Protein AF-A0A519HZ08-F1 (afdb_monomer)

Nearest PDB structures (foldseek):
  6r3u-assembly1_A  TM=4.672E-01  e=2.118E+00  Bacteroides thetaiotaomicron
  3fkh-assembly1_A  TM=4.137E-01  e=1.711E+00  Corynebacterium glutamicum ATCC 13032
  5n61-assembly1_P  TM=4.634E-01  e=2.765E+00  Saccharomyces cerevisiae S288C
  5oht-assembly2_B  TM=4.458E-01  e=2.917E+00  Escherichia coli K-12
  6obt-assembly1_A-2  TM=4.722E-01  e=4.469E+00  Streptomyces parvulus

Sequence (97 aa):
MAIVSWDARAGKYGFRSYAQGYSGDYAFEVTEDGFRWETPAGPGAKIQYVAVVRDGSWHEVGTYLAEGQPPREMIDMRLTRIGASGWPAVGPVDPTP

pLDDT: mean 92.17, std 6.57, range [62.44, 98.44]

Mean predicted aligned error: 4.76 Å

Secondary structure (DSSP, 8-state):
-EEEEEETTTTEEEEEEEETTEEEEE-EEE-SSEEEEEEEEETTEEEEEEEEEETTEEEEEEEEEETTS--EEEEEEEEE------TTTSPPPPPP-

Foldseek 3Di:
DKDWDDDPVVRDIWIWDDDPNDIDIWDWAADPFGIKIKDADDVQKIWIKDWGCPPQKIWIWTWIDGPPDDIDTDDTDIDGHPDDAPPPVGDDDDDDD

Radius of gyration: 15.75 Å; Cα contacts (8 Å, |Δi|>4): 177; chains: 1; bounding box: 43×30×40 Å

Structure (mmCIF, N/CA/C/O backbone):
data_AF-A0A519HZ08-F1
#
_entry.id   AF-A0A519HZ08-F1
#
loop_
_atom_site.group_PDB
_atom_site.id
_atom_site.type_symbol
_atom_site.label_atom_id
_atom_site.label_alt_id
_atom_site.label_comp_id
_atom_site.label_asym_id
_atom_site.label_entity_id
_atom_site.label_seq_id
_atom_site.pdbx_PDB_ins_code
_atom_site.Cartn_x
_atom_site.Cartn_y
_atom_site.Cartn_z
_atom_site.occupancy
_atom_site.B_iso_or_equiv
_atom_site.auth_seq_id
_atom_site.auth_comp_id
_atom_site.auth_asym_id
_atom_site.auth_atom_id
_atom_site.pdbx_PDB_model_num
ATOM 1 N N . MET A 1 1 ? 6.711 8.599 1.879 1.00 81.38 1 MET A N 1
ATOM 2 C CA . MET A 1 1 ? 7.705 7.548 1.550 1.00 81.38 1 MET A CA 1
ATOM 3 C C . MET A 1 1 ? 7.365 6.312 2.358 1.00 81.38 1 MET A C 1
ATOM 5 O O . MET A 1 1 ? 6.991 6.477 3.510 1.00 81.38 1 MET A O 1
ATOM 9 N N . ALA A 1 2 ? 7.493 5.112 1.798 1.00 91.44 2 ALA A N 1
ATOM 10 C CA . ALA A 1 2 ? 7.237 3.870 2.524 1.00 91.44 2 ALA A CA 1
ATOM 11 C C . ALA A 1 2 ? 8.283 2.798 2.198 1.00 91.44 2 ALA A C 1
ATOM 13 O O . ALA A 1 2 ? 8.975 2.894 1.186 1.00 91.44 2 ALA A O 1
ATOM 14 N N . ILE A 1 3 ? 8.395 1.805 3.077 1.00 94.31 3 ILE A N 1
ATOM 15 C CA . ILE A 1 3 ? 9.323 0.680 2.985 1.00 94.31 3 ILE A CA 1
ATOM 16 C C . ILE A 1 3 ? 8.522 -0.599 3.246 1.00 94.31 3 ILE A C 1
ATOM 18 O O . ILE A 1 3 ? 7.993 -0.775 4.344 1.00 94.31 3 ILE A O 1
ATOM 22 N N . VAL A 1 4 ? 8.459 -1.485 2.248 1.00 93.50 4 VAL A N 1
ATOM 23 C CA . VAL A 1 4 ? 8.060 -2.893 2.414 1.00 93.50 4 VAL A CA 1
ATOM 24 C C . VAL A 1 4 ? 9.332 -3.698 2.686 1.00 93.50 4 VAL A C 1
ATOM 26 O O . VAL A 1 4 ? 10.307 -3.568 1.944 1.00 93.50 4 VAL A O 1
ATOM 29 N N . SER A 1 5 ? 9.343 -4.542 3.715 1.00 93.12 5 SER A N 1
ATOM 30 C CA . SER A 1 5 ? 10.456 -5.462 3.987 1.00 93.12 5 SER A CA 1
ATOM 31 C C . SER A 1 5 ? 9.959 -6.821 4.475 1.00 93.12 5 SER A C 1
ATOM 33 O O . SER A 1 5 ? 8.913 -6.920 5.110 1.00 93.12 5 SER A O 1
ATOM 35 N N . TRP A 1 6 ? 10.688 -7.890 4.152 1.00 92.75 6 TRP A N 1
ATOM 36 C CA . TRP A 1 6 ? 10.366 -9.245 4.606 1.00 92.75 6 TRP A CA 1
ATOM 37 C C . TRP A 1 6 ? 10.991 -9.519 5.978 1.00 92.75 6 TRP A C 1
ATOM 39 O O . TRP A 1 6 ? 12.215 -9.494 6.117 1.00 92.75 6 TRP A O 1
ATOM 49 N N . ASP A 1 7 ? 10.165 -9.820 6.980 1.00 91.44 7 ASP A N 1
ATOM 50 C CA . ASP A 1 7 ? 10.616 -10.342 8.268 1.00 91.44 7 ASP A CA 1
ATOM 51 C C . ASP A 1 7 ? 10.608 -11.877 8.222 1.00 91.44 7 ASP A C 1
ATOM 53 O O . ASP A 1 7 ? 9.583 -12.534 8.421 1.00 91.44 7 ASP A O 1
ATOM 57 N N . ALA A 1 8 ? 11.787 -12.455 7.989 1.00 94.75 8 ALA A N 1
ATOM 58 C CA . ALA A 1 8 ? 11.987 -13.901 7.945 1.00 94.75 8 ALA A CA 1
ATOM 59 C C . ALA A 1 8 ? 11.788 -14.610 9.301 1.00 94.75 8 ALA A C 1
ATOM 61 O O . ALA A 1 8 ? 11.651 -15.832 9.322 1.00 94.75 8 ALA A O 1
ATOM 62 N N . ARG A 1 9 ? 11.760 -13.881 10.427 1.00 95.06 9 ARG A N 1
ATOM 63 C CA . ARG A 1 9 ? 11.462 -14.434 11.759 1.00 95.06 9 ARG A CA 1
ATOM 64 C C . ARG A 1 9 ? 9.960 -14.426 12.045 1.00 95.06 9 ARG A C 1
ATOM 66 O O . ARG A 1 9 ? 9.471 -15.351 12.686 1.00 95.06 9 ARG A O 1
ATOM 73 N N . ALA A 1 10 ? 9.243 -13.399 11.593 1.00 91.38 10 ALA A N 1
ATOM 74 C CA . ALA A 1 10 ? 7.787 -13.311 11.718 1.00 91.38 10 ALA A CA 1
ATOM 75 C C . ALA A 1 10 ? 7.022 -13.988 10.563 1.00 91.38 10 ALA A C 1
ATOM 77 O O . ALA A 1 10 ? 5.806 -14.137 10.659 1.00 91.38 10 ALA A O 1
ATOM 78 N N . GLY A 1 11 ? 7.711 -14.384 9.485 1.00 92.06 11 GLY A N 1
ATOM 79 C CA . GLY A 1 11 ? 7.126 -15.069 8.329 1.00 92.06 11 GLY A CA 1
ATOM 80 C C . GLY A 1 11 ? 6.186 -14.192 7.498 1.00 92.06 11 GLY A C 1
ATOM 81 O O . GLY A 1 11 ? 5.233 -14.707 6.917 1.00 92.06 11 GLY A O 1
ATOM 82 N N . LYS A 1 12 ? 6.404 -12.871 7.485 1.00 91.06 12 LYS A N 1
ATOM 83 C CA . LYS A 1 12 ? 5.508 -11.895 6.847 1.00 91.06 12 LYS A CA 1
ATOM 84 C C . LYS A 1 12 ? 6.243 -10.641 6.383 1.00 91.06 12 LYS A C 1
ATOM 86 O O . LYS A 1 12 ? 7.355 -10.356 6.826 1.00 91.06 12 LYS A O 1
ATOM 91 N N . TYR A 1 13 ? 5.578 -9.842 5.555 1.00 91.94 13 TYR A N 1
ATOM 92 C CA . TYR A 1 13 ? 6.022 -8.484 5.261 1.00 91.94 13 TYR A CA 1
ATOM 93 C C . TYR A 1 13 ? 5.678 -7.518 6.406 1.00 91.94 13 TYR A C 1
ATOM 95 O O . TYR A 1 13 ? 4.623 -7.616 7.035 1.00 91.94 13 TYR A O 1
ATOM 103 N N . GLY A 1 14 ? 6.580 -6.575 6.665 1.00 91.44 14 GLY A N 1
ATOM 104 C CA . GLY A 1 14 ? 6.316 -5.348 7.409 1.00 91.44 14 GLY A CA 1
ATOM 105 C C . GLY A 1 14 ? 6.238 -4.161 6.451 1.00 91.44 14 GLY A C 1
ATOM 106 O O . GLY A 1 14 ? 6.953 -4.123 5.447 1.00 91.44 14 GLY A O 1
ATOM 107 N N . PHE A 1 15 ? 5.383 -3.188 6.765 1.00 95.31 15 PHE A N 1
ATOM 108 C CA . PHE A 1 15 ? 5.243 -1.954 5.997 1.00 95.31 15 PHE A CA 1
ATOM 109 C C . PHE A 1 15 ? 5.335 -0.745 6.922 1.00 95.31 15 PHE A C 1
ATOM 111 O O . PHE A 1 15 ? 4.438 -0.506 7.733 1.00 95.31 15 PHE A O 1
ATOM 118 N N . ARG A 1 16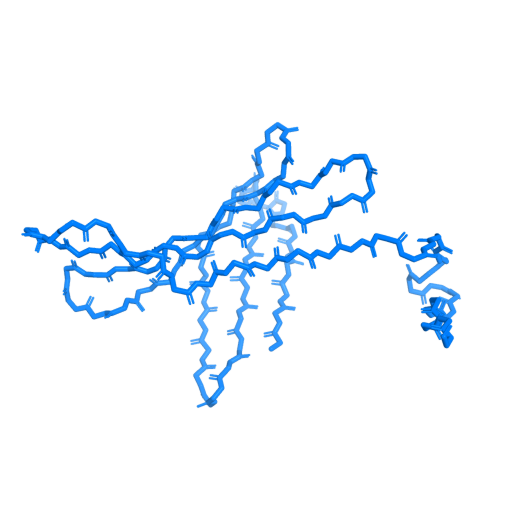 ? 6.419 0.027 6.795 1.00 95.88 16 ARG A N 1
ATOM 119 C CA . ARG A 1 16 ? 6.597 1.289 7.523 1.00 95.88 16 ARG A CA 1
ATOM 120 C C . ARG A 1 16 ? 6.479 2.461 6.559 1.00 95.88 16 ARG A C 1
ATOM 122 O O . ARG A 1 16 ? 7.195 2.516 5.560 1.00 95.88 16 ARG A O 1
ATOM 129 N N . SER A 1 17 ? 5.595 3.406 6.868 1.00 93.81 17 SER A N 1
ATOM 130 C CA . SER A 1 17 ? 5.323 4.578 6.027 1.00 93.81 17 SER A CA 1
ATOM 131 C C . SER A 1 17 ? 5.523 5.891 6.784 1.00 93.81 17 SER A C 1
ATOM 133 O O . SER A 1 17 ? 5.422 5.940 8.009 1.00 93.81 17 SER A O 1
ATOM 135 N N . TYR A 1 18 ? 5.835 6.946 6.029 1.00 93.19 18 TYR A N 1
ATOM 136 C CA . TYR A 1 18 ? 6.178 8.292 6.483 1.00 93.19 18 TYR A CA 1
ATOM 137 C C . TYR A 1 18 ? 5.471 9.335 5.603 1.00 93.19 18 TYR A C 1
ATOM 139 O O . TYR A 1 18 ? 5.692 9.366 4.382 1.00 93.19 18 TYR A O 1
ATOM 147 N N . ALA A 1 19 ? 4.661 10.211 6.204 1.00 89.12 19 ALA A N 1
ATOM 148 C CA . ALA A 1 19 ? 3.920 11.270 5.511 1.00 89.12 19 ALA A CA 1
ATOM 149 C C . ALA A 1 19 ? 3.603 12.445 6.454 1.00 89.12 19 ALA A C 1
ATOM 151 O O . ALA A 1 19 ? 3.231 12.227 7.601 1.00 89.12 19 ALA A O 1
ATOM 152 N N . GLN A 1 20 ? 3.726 13.691 5.977 1.00 88.12 20 GLN A N 1
ATOM 153 C CA . GLN A 1 20 ? 3.364 14.919 6.715 1.00 88.12 20 GLN A CA 1
ATOM 154 C C . GLN A 1 20 ? 3.943 15.029 8.146 1.00 88.12 20 GLN A C 1
ATOM 156 O O . GLN A 1 20 ? 3.303 15.573 9.039 1.00 88.12 20 GLN A O 1
ATOM 161 N N . GLY A 1 21 ? 5.150 14.497 8.377 1.00 90.12 21 GLY A N 1
ATOM 162 C CA . GLY A 1 21 ? 5.802 14.456 9.697 1.00 90.12 21 GLY A CA 1
ATOM 163 C C . GLY A 1 21 ? 5.396 13.271 10.587 1.00 90.12 21 GLY A C 1
ATOM 164 O O . GLY A 1 21 ? 6.070 13.001 11.578 1.00 90.12 21 GLY A O 1
ATOM 165 N N . TYR A 1 22 ? 4.359 12.521 10.214 1.00 88.00 22 TYR A N 1
ATOM 166 C CA . TYR A 1 22 ? 3.954 11.281 10.872 1.00 88.00 22 TYR A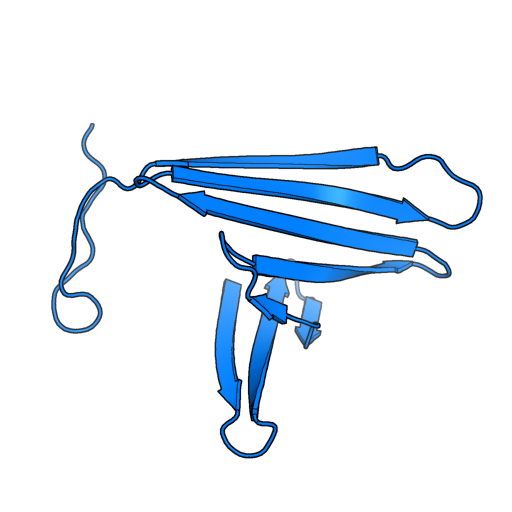 CA 1
ATOM 167 C C . TYR A 1 22 ? 4.719 10.075 10.319 1.00 88.00 22 TYR A C 1
ATOM 169 O O . TYR A 1 22 ? 5.180 10.068 9.173 1.00 88.00 22 TYR A O 1
ATOM 177 N N . SER A 1 23 ? 4.803 9.021 11.131 1.00 93.75 23 SER A N 1
ATOM 178 C CA . SER A 1 23 ? 5.273 7.703 10.706 1.00 93.75 23 SER A CA 1
ATOM 179 C C . SER A 1 23 ? 4.550 6.597 11.464 1.00 93.75 23 SER A C 1
ATOM 181 O O . SER A 1 23 ? 4.048 6.834 12.565 1.00 93.75 23 SER A O 1
ATOM 183 N N . GLY A 1 24 ? 4.518 5.397 10.894 1.00 93.12 24 GLY A N 1
ATOM 184 C CA . GLY A 1 24 ? 3.968 4.226 11.564 1.00 93.12 24 GLY A CA 1
ATOM 185 C C . GLY A 1 24 ? 4.269 2.927 10.832 1.00 93.12 24 GLY A C 1
ATOM 186 O O . GLY A 1 24 ? 4.590 2.921 9.641 1.00 93.12 24 GLY A O 1
ATOM 187 N N . ASP A 1 25 ? 4.160 1.837 11.581 1.00 94.50 25 ASP A N 1
ATOM 188 C CA . ASP A 1 25 ? 4.140 0.467 11.084 1.00 94.50 25 ASP A CA 1
ATOM 189 C C . ASP A 1 25 ? 2.690 0.025 10.928 1.00 94.50 25 ASP A C 1
ATOM 191 O O . ASP A 1 25 ? 1.877 0.211 11.836 1.00 94.50 25 ASP A O 1
ATOM 195 N N . TYR A 1 26 ? 2.376 -0.578 9.788 1.00 93.12 26 TYR A N 1
ATOM 196 C CA . TYR A 1 26 ? 1.018 -0.963 9.433 1.00 93.12 26 TYR A CA 1
ATOM 197 C C . TYR A 1 26 ? 0.958 -2.430 9.006 1.00 93.12 26 TYR A C 1
ATOM 199 O O . TYR A 1 26 ? 1.960 -3.026 8.598 1.00 93.12 26 TYR A O 1
ATOM 207 N N . ALA A 1 27 ? -0.231 -3.023 9.114 1.00 87.56 27 ALA A N 1
ATOM 208 C CA . ALA A 1 27 ? -0.478 -4.349 8.568 1.00 87.56 27 ALA A CA 1
ATOM 209 C C . ALA A 1 27 ? -0.361 -4.299 7.037 1.00 87.56 27 ALA A C 1
ATOM 211 O O . ALA A 1 27 ? -0.917 -3.400 6.409 1.00 87.56 27 ALA A O 1
ATOM 212 N N . PHE A 1 28 ? 0.354 -5.265 6.462 1.00 93.94 28 PHE A N 1
ATOM 213 C CA . PHE A 1 28 ? 0.508 -5.439 5.022 1.00 93.94 28 PHE A CA 1
ATOM 214 C C . PHE A 1 28 ? 0.365 -6.923 4.691 1.00 93.94 28 PHE A C 1
ATOM 216 O O . PHE A 1 28 ? 0.995 -7.777 5.318 1.00 93.94 28 PHE A O 1
ATOM 223 N N . GLU A 1 29 ? -0.485 -7.218 3.721 1.00 94.31 29 GLU A N 1
ATOM 224 C CA . GLU A 1 29 ? -0.943 -8.555 3.366 1.00 94.31 29 GLU A CA 1
ATOM 225 C C . GLU A 1 29 ? -0.891 -8.691 1.845 1.00 94.31 29 GLU A C 1
ATOM 227 O O . GLU A 1 29 ? -1.419 -7.842 1.133 1.00 94.31 29 GLU A O 1
ATOM 232 N N . VAL A 1 30 ? -0.241 -9.737 1.340 1.00 94.12 30 VAL A N 1
ATOM 233 C CA . VAL A 1 30 ? -0.196 -10.030 -0.100 1.00 94.12 30 VAL A CA 1
ATOM 234 C C . VAL A 1 30 ? -1.440 -10.840 -0.463 1.00 94.12 30 VAL A C 1
ATOM 236 O O . VAL A 1 30 ? -1.738 -11.827 0.210 1.00 94.12 30 VAL A O 1
ATOM 239 N N . THR A 1 31 ? -2.161 -10.425 -1.504 1.00 95.19 31 THR A N 1
ATOM 240 C CA . THR A 1 31 ? -3.308 -11.157 -2.067 1.00 95.19 31 THR A CA 1
ATOM 241 C C . THR A 1 31 ? -2.870 -11.969 -3.291 1.00 95.19 31 THR A C 1
ATOM 243 O O . THR A 1 31 ? -1.719 -11.896 -3.717 1.00 95.19 31 THR A O 1
ATOM 246 N N . GLU A 1 32 ? -3.773 -12.766 -3.869 1.00 95.88 32 GLU A N 1
ATOM 247 C CA . GLU A 1 32 ? -3.512 -13.509 -5.117 1.00 95.88 32 GLU A CA 1
ATOM 248 C C . GLU A 1 32 ? -3.144 -12.578 -6.290 1.00 95.88 32 GLU A C 1
ATOM 250 O O . GLU A 1 32 ? -2.359 -12.937 -7.165 1.00 95.88 32 GLU A O 1
ATOM 255 N N . ASP A 1 33 ? -3.700 -11.368 -6.278 1.00 96.12 33 ASP A N 1
ATOM 256 C CA . ASP A 1 33 ? -3.702 -10.392 -7.362 1.00 96.12 33 ASP A CA 1
ATOM 257 C C . ASP A 1 33 ? -3.033 -9.053 -7.001 1.00 96.12 33 ASP A C 1
ATOM 259 O O . ASP A 1 33 ? -3.083 -8.121 -7.800 1.00 96.12 33 ASP A O 1
ATOM 263 N N . GLY A 1 34 ? -2.417 -8.924 -5.821 1.00 96.62 34 GLY A N 1
ATOM 264 C CA . GLY A 1 34 ? -1.874 -7.655 -5.333 1.00 96.62 34 GLY A CA 1
ATOM 265 C C . GLY A 1 34 ? -1.616 -7.627 -3.824 1.00 96.62 34 GLY A C 1
ATOM 266 O O . GLY A 1 34 ? -0.891 -8.474 -3.297 1.00 96.62 34 GLY A O 1
ATOM 267 N N . PHE A 1 35 ? -2.133 -6.614 -3.122 1.00 96.38 35 PHE A N 1
ATOM 268 C CA . PHE A 1 35 ? -1.934 -6.457 -1.676 1.00 96.38 35 PHE A CA 1
ATOM 269 C C . PHE A 1 35 ? -2.998 -5.590 -0.982 1.00 96.38 35 PHE A C 1
ATOM 271 O O . PHE A 1 35 ? -3.681 -4.769 -1.594 1.00 96.38 35 PHE A O 1
ATOM 278 N N . ARG A 1 36 ? -3.093 -5.739 0.343 1.00 97.06 36 ARG A N 1
ATOM 279 C CA . ARG A 1 36 ? -3.940 -4.953 1.249 1.00 97.06 36 ARG A CA 1
ATOM 280 C C . ARG A 1 36 ? -3.115 -4.368 2.395 1.00 97.06 36 ARG A C 1
ATOM 282 O O . ARG A 1 36 ? -2.270 -5.054 2.970 1.00 97.06 36 ARG A O 1
ATOM 289 N N . TRP A 1 37 ? -3.393 -3.120 2.765 1.00 95.69 37 TRP A N 1
ATOM 290 C CA . TRP A 1 37 ? -2.833 -2.469 3.956 1.00 95.69 37 TRP A CA 1
ATOM 291 C C . TRP A 1 37 ? -3.830 -1.481 4.579 1.00 95.69 37 TRP A C 1
ATOM 293 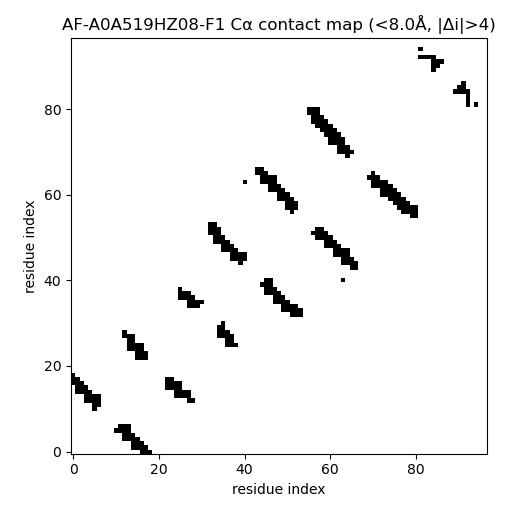O O . TRP A 1 37 ? -4.850 -1.157 3.973 1.00 95.69 37 TRP A O 1
ATOM 303 N N . GLU A 1 38 ? -3.597 -1.024 5.812 1.00 94.88 38 GLU A N 1
ATOM 304 C CA . GLU A 1 38 ? -4.521 -0.094 6.483 1.00 94.88 38 GLU A CA 1
ATOM 305 C C . GLU A 1 38 ? -3.863 0.847 7.500 1.00 94.88 38 GLU A C 1
ATOM 307 O O . GLU A 1 38 ? -2.896 0.488 8.170 1.00 94.88 38 GLU A O 1
ATOM 312 N N . THR A 1 39 ? -4.419 2.055 7.638 1.00 93.38 39 THR A N 1
ATOM 313 C CA . THR A 1 39 ? -3.964 3.092 8.580 1.00 93.38 39 THR A CA 1
ATOM 314 C C . THR A 1 39 ? -5.072 3.496 9.559 1.00 93.38 39 THR A C 1
ATOM 316 O O . THR A 1 39 ? -6.240 3.561 9.172 1.00 93.38 39 THR A O 1
ATOM 319 N N . PRO A 1 40 ? -4.750 3.807 10.829 1.00 93.31 40 PRO A N 1
ATOM 320 C CA . PRO A 1 40 ? -5.719 4.359 11.769 1.00 93.31 40 PRO A CA 1
ATOM 321 C C . PRO A 1 40 ? -6.099 5.788 11.357 1.00 93.31 40 PRO A C 1
ATOM 323 O O . PRO A 1 40 ? -5.234 6.594 11.017 1.00 93.31 40 PRO A O 1
ATOM 326 N N . ALA A 1 41 ? -7.391 6.112 11.424 1.00 91.44 41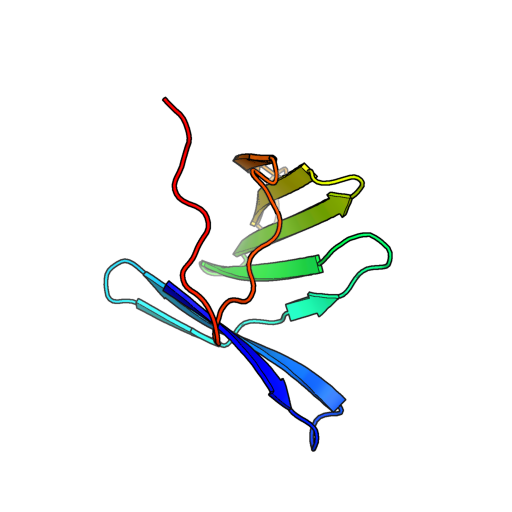 ALA A N 1
ATOM 327 C CA . ALA A 1 41 ? -7.952 7.390 10.971 1.00 91.44 41 ALA A CA 1
ATOM 328 C C . ALA A 1 41 ? -8.768 8.114 12.063 1.00 91.44 41 ALA A C 1
ATOM 330 O O . ALA A 1 41 ? -9.601 8.971 11.767 1.00 91.44 41 ALA A O 1
ATOM 331 N N . GLY A 1 42 ? -8.533 7.747 13.326 1.00 89.81 42 GLY A N 1
ATOM 332 C CA . GLY A 1 42 ? -9.239 8.230 14.515 1.00 89.81 42 GLY A CA 1
ATOM 333 C C . GLY A 1 42 ? -9.791 7.076 15.366 1.00 89.81 42 GLY A C 1
ATOM 334 O O . GLY A 1 42 ? -9.659 5.911 14.985 1.00 89.81 42 GLY A O 1
ATOM 335 N N . PRO A 1 43 ? -10.406 7.364 16.527 1.00 92.75 43 PRO A N 1
ATOM 336 C CA . PRO A 1 43 ? -11.141 6.362 17.298 1.00 92.75 43 PRO A CA 1
ATOM 337 C C . PRO A 1 43 ? -12.265 5.746 16.452 1.00 92.75 43 PRO A C 1
ATOM 339 O O . PRO A 1 43 ? -13.006 6.479 15.801 1.00 92.75 43 PRO A O 1
ATOM 342 N N . GLY A 1 44 ? -12.374 4.414 16.439 1.00 94.81 44 GLY A N 1
ATOM 343 C CA . GLY A 1 44 ? -13.388 3.693 15.655 1.00 94.81 44 GLY A CA 1
ATOM 344 C C . GLY A 1 44 ? -13.282 3.870 14.132 1.00 94.81 44 GLY A C 1
ATOM 345 O O . GLY A 1 44 ? -14.262 3.623 13.430 1.00 94.81 44 GLY A O 1
ATOM 346 N N . ALA A 1 45 ? -12.134 4.329 13.608 1.00 96.25 45 ALA A N 1
ATOM 347 C CA . ALA A 1 45 ? -11.962 4.652 12.191 1.00 96.25 45 ALA A CA 1
ATOM 348 C C . ALA A 1 45 ? -10.594 4.240 11.617 1.00 96.25 45 ALA A C 1
ATOM 350 O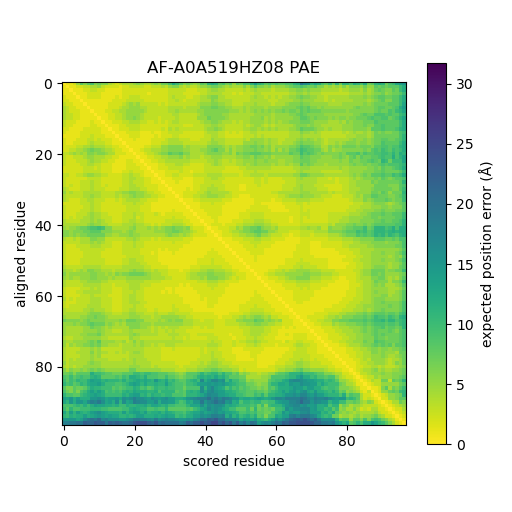 O . ALA A 1 45 ? -9.550 4.391 12.257 1.00 96.25 45 ALA A O 1
ATOM 351 N N . LYS A 1 46 ? -10.588 3.785 10.360 1.00 96.06 46 LYS A N 1
ATOM 352 C CA . LYS A 1 46 ? -9.381 3.460 9.583 1.00 96.06 46 LYS A CA 1
ATOM 353 C C . LYS A 1 46 ? -9.553 3.770 8.098 1.00 96.06 46 LYS A C 1
ATOM 355 O O . LYS A 1 46 ? -10.677 3.839 7.609 1.00 96.06 46 LYS A O 1
ATOM 360 N N . ILE A 1 47 ? -8.450 3.918 7.368 1.00 95.62 47 ILE A N 1
ATOM 361 C CA . ILE A 1 47 ? -8.454 3.833 5.902 1.00 95.62 47 ILE A CA 1
ATOM 362 C C . ILE A 1 47 ? -7.887 2.466 5.531 1.00 95.62 47 ILE A C 1
ATOM 364 O O . ILE A 1 47 ? -6.776 2.128 5.935 1.00 95.62 47 ILE A O 1
ATOM 368 N N . GLN A 1 48 ? -8.660 1.679 4.788 1.00 96.88 48 GLN A N 1
ATOM 369 C CA . GLN A 1 48 ? -8.214 0.425 4.196 1.00 96.88 48 GLN A CA 1
ATOM 370 C C . GLN A 1 48 ? -7.868 0.656 2.728 1.00 96.88 48 GLN A C 1
ATOM 372 O O . GLN A 1 48 ? -8.660 1.230 1.984 1.00 96.88 48 GLN A O 1
ATOM 377 N N . TYR A 1 49 ? -6.701 0.178 2.325 1.00 97.25 49 TYR A N 1
ATOM 378 C CA . TYR A 1 49 ? -6.182 0.251 0.970 1.00 97.25 49 TYR A CA 1
ATOM 379 C C . TYR A 1 49 ? -6.153 -1.152 0.375 1.00 97.25 49 TYR A C 1
ATOM 381 O O . TYR A 1 49 ? -5.619 -2.078 0.992 1.00 97.25 49 TYR A O 1
ATOM 389 N N . VAL A 1 50 ? -6.725 -1.309 -0.816 1.00 98.06 50 VAL A N 1
ATOM 390 C CA . VAL A 1 50 ? -6.687 -2.557 -1.587 1.00 98.06 50 VAL A CA 1
ATOM 391 C C . VAL A 1 50 ? -6.110 -2.241 -2.957 1.00 98.06 50 VAL A C 1
ATOM 393 O O . VAL A 1 50 ? -6.666 -1.413 -3.678 1.00 98.06 50 VAL A O 1
ATOM 396 N N . ALA A 1 51 ? -4.997 -2.887 -3.292 1.00 98.00 51 ALA A N 1
ATOM 397 C CA . ALA A 1 51 ? -4.289 -2.742 -4.552 1.00 98.00 51 ALA A CA 1
ATOM 398 C C . ALA A 1 51 ? -4.358 -4.042 -5.357 1.00 98.00 51 ALA A C 1
ATOM 400 O O . ALA A 1 51 ? -3.953 -5.093 -4.867 1.00 98.00 51 ALA A O 1
ATOM 401 N N . VAL A 1 52 ? -4.809 -3.945 -6.605 1.00 98.38 52 VAL A N 1
ATOM 402 C CA . VAL A 1 52 ? -4.759 -5.009 -7.614 1.00 98.38 52 VAL A CA 1
ATOM 403 C C . VAL A 1 52 ? -3.642 -4.671 -8.598 1.00 98.38 52 VAL A C 1
ATOM 405 O O . VAL A 1 52 ? -3.651 -3.605 -9.218 1.00 98.38 52 VAL A O 1
ATOM 408 N N . VAL A 1 53 ? -2.670 -5.569 -8.742 1.00 96.94 53 VAL A N 1
ATOM 409 C CA . VAL A 1 53 ? -1.467 -5.414 -9.569 1.00 96.94 53 VAL A CA 1
ATOM 410 C C . VAL A 1 53 ? -1.416 -6.538 -10.603 1.00 96.94 53 VAL A C 1
ATOM 412 O O . VAL A 1 53 ? -0.912 -7.631 -10.350 1.00 96.94 53 VAL A O 1
ATOM 415 N N . ARG A 1 54 ? -1.946 -6.268 -11.797 1.00 95.75 54 ARG A N 1
ATOM 416 C CA . ARG A 1 54 ? -2.183 -7.271 -12.842 1.00 95.75 54 ARG A CA 1
ATOM 417 C C . ARG A 1 54 ? -1.913 -6.709 -14.238 1.00 95.75 54 ARG A C 1
ATOM 419 O O . ARG A 1 54 ? -2.222 -5.557 -14.518 1.00 95.75 54 ARG A O 1
ATOM 426 N N . ASP A 1 55 ? -1.357 -7.539 -15.125 1.00 93.62 55 ASP A N 1
ATOM 427 C CA . ASP A 1 55 ? -1.153 -7.256 -16.560 1.00 93.62 55 ASP A CA 1
ATOM 428 C C . ASP A 1 55 ? -0.420 -5.922 -16.852 1.00 93.62 55 ASP A C 1
ATOM 430 O O . ASP A 1 55 ? -0.608 -5.290 -17.887 1.00 93.62 55 ASP A O 1
ATOM 434 N N . GLY A 1 56 ? 0.448 -5.488 -15.927 1.00 93.31 56 GLY A N 1
ATOM 435 C CA . GLY A 1 56 ? 1.191 -4.222 -16.010 1.00 93.31 56 GLY A CA 1
ATOM 436 C C . GLY A 1 56 ? 0.453 -2.994 -15.459 1.00 93.31 56 GLY A C 1
ATOM 437 O O . GLY A 1 56 ? 1.030 -1.910 -15.456 1.00 93.31 56 GLY A O 1
ATOM 438 N N . SER A 1 57 ? -0.772 -3.153 -14.962 1.00 96.31 57 SER A N 1
ATOM 439 C CA . SER A 1 57 ? -1.530 -2.138 -14.224 1.00 96.31 57 SER A CA 1
ATOM 440 C C . SER A 1 57 ? -1.386 -2.327 -12.709 1.00 96.31 57 SER A C 1
ATOM 442 O O . SER A 1 57 ? -1.260 -3.454 -12.231 1.00 96.31 57 SER A O 1
ATOM 444 N N . TRP A 1 58 ? -1.445 -1.231 -11.956 1.00 97.31 58 TRP A N 1
ATOM 445 C CA . TRP A 1 58 ? -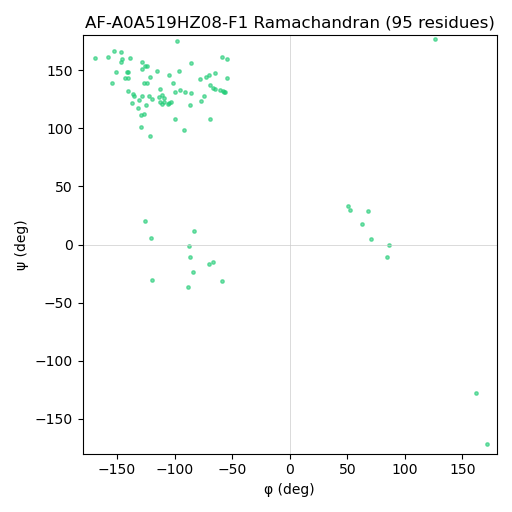1.675 -1.192 -10.508 1.00 97.31 58 TRP A CA 1
ATOM 446 C C . TRP A 1 58 ? -2.856 -0.247 -10.274 1.00 97.31 58 TRP A C 1
ATOM 448 O O . TRP A 1 58 ? -2.759 0.954 -10.529 1.00 97.31 58 TRP A O 1
ATOM 458 N N . HIS A 1 59 ? -3.983 -0.794 -9.817 1.00 98.38 59 HIS A N 1
ATOM 459 C CA . HIS A 1 59 ? -5.156 -0.035 -9.379 1.00 98.38 59 HIS A CA 1
ATOM 460 C C . HIS A 1 59 ? -5.303 -0.186 -7.865 1.00 98.38 59 HIS A C 1
ATOM 462 O O . HIS A 1 59 ? -5.406 -1.305 -7.376 1.00 98.38 59 HIS A O 1
ATOM 468 N N . GLU A 1 60 ? -5.283 0.918 -7.122 1.00 98.06 60 GLU A N 1
ATOM 469 C CA . GLU A 1 60 ? -5.406 0.928 -5.664 1.00 98.06 60 GLU A CA 1
ATOM 470 C C . GLU A 1 60 ? -6.494 1.889 -5.195 1.00 98.06 60 GLU A C 1
ATOM 472 O O . GLU A 1 60 ? -6.496 3.070 -5.547 1.00 98.06 60 GLU A O 1
ATOM 477 N N . VAL A 1 61 ? -7.401 1.365 -4.371 1.00 98.44 61 VAL A N 1
ATOM 478 C CA . VAL A 1 61 ? -8.526 2.107 -3.799 1.00 98.44 61 VAL A CA 1
ATOM 479 C C . VAL A 1 61 ? -8.334 2.234 -2.292 1.00 98.44 61 VAL A C 1
ATOM 481 O O . VAL A 1 61 ? -8.213 1.234 -1.581 1.00 98.44 61 VAL A O 1
ATOM 484 N N . GLY A 1 62 ? -8.320 3.473 -1.800 1.00 97.81 62 GLY A N 1
ATOM 485 C CA . GLY A 1 62 ? -8.272 3.808 -0.379 1.00 97.81 62 GLY A CA 1
ATOM 486 C C . GLY A 1 62 ? -9.663 4.158 0.142 1.00 97.81 62 GLY A C 1
ATOM 487 O O . GLY A 1 62 ? -10.185 5.232 -0.158 1.00 97.81 62 GLY A O 1
ATOM 488 N N . THR A 1 63 ? -10.251 3.275 0.947 1.00 98.44 63 THR A N 1
ATOM 489 C CA . THR A 1 63 ? -11.597 3.416 1.521 1.00 98.44 63 THR A CA 1
ATOM 490 C C . THR A 1 63 ? -11.528 3.770 3.004 1.00 98.44 63 THR A C 1
ATOM 492 O O . THR A 1 63 ? -11.003 3.007 3.814 1.00 98.44 63 THR A O 1
ATOM 495 N N . TYR A 1 64 ? -12.105 4.907 3.389 1.00 97.81 64 TYR A N 1
ATOM 496 C CA . TYR A 1 64 ? -12.347 5.263 4.784 1.00 97.81 64 TYR A CA 1
ATOM 497 C C . TYR A 1 64 ? -13.515 4.448 5.352 1.00 97.81 64 TYR A C 1
ATOM 499 O O . TYR A 1 64 ? -14.621 4.446 4.805 1.00 97.81 64 TYR A O 1
ATOM 507 N N . LEU A 1 65 ? -13.265 3.801 6.486 1.00 97.75 65 LEU A N 1
ATOM 508 C CA . LEU A 1 65 ? -14.195 2.977 7.246 1.00 97.75 65 LEU A CA 1
ATOM 509 C C . LEU A 1 65 ? -14.302 3.553 8.662 1.00 97.75 65 LEU A C 1
ATOM 511 O O . LEU A 1 65 ? -13.280 3.735 9.323 1.00 97.75 65 LEU A O 1
ATOM 515 N N . ALA A 1 66 ? -15.520 3.812 9.138 1.00 97.31 66 ALA A N 1
ATOM 516 C CA . ALA A 1 66 ? -15.770 4.214 10.521 1.00 97.31 66 ALA A CA 1
ATOM 517 C C . ALA A 1 66 ? -17.035 3.557 11.076 1.00 97.31 66 ALA A C 1
ATOM 519 O O . ALA A 1 66 ? -17.992 3.302 10.343 1.00 97.31 66 ALA A O 1
ATOM 520 N N . GLU A 1 67 ? -17.037 3.295 12.380 1.00 95.38 67 GLU A N 1
ATOM 521 C CA . GLU A 1 67 ? -18.162 2.677 13.082 1.00 95.38 67 GLU A CA 1
ATOM 522 C C . GLU A 1 67 ? -19.468 3.472 12.894 1.00 95.38 67 GLU A C 1
ATOM 524 O O . GLU A 1 67 ? -19.515 4.694 13.038 1.00 95.38 67 GLU A O 1
ATOM 529 N N . GLY A 1 68 ? -20.545 2.766 12.533 1.00 95.81 68 GLY A N 1
ATOM 530 C CA . GLY A 1 68 ? -21.867 3.357 12.295 1.00 95.81 68 GLY A CA 1
ATOM 531 C C . GLY A 1 68 ? -22.001 4.221 11.032 1.00 95.81 68 GLY A C 1
ATOM 532 O O . GLY A 1 68 ? -23.064 4.801 10.825 1.00 95.81 68 GLY A O 1
ATOM 533 N N . GLN A 1 69 ? -20.969 4.316 10.186 1.00 95.19 69 GLN A N 1
ATOM 534 C CA . GLN A 1 69 ? -20.976 5.106 8.948 1.00 95.19 69 GLN A CA 1
ATOM 535 C C . GLN A 1 69 ? -20.841 4.208 7.706 1.00 95.19 69 GLN A C 1
ATOM 537 O O . GLN A 1 69 ? -20.182 3.167 7.770 1.00 95.19 69 GLN A O 1
ATOM 542 N N . PRO A 1 70 ? -21.421 4.590 6.551 1.00 96.81 70 PRO A N 1
ATOM 543 C CA . PRO A 1 70 ? -21.144 3.903 5.294 1.00 96.81 70 PRO A CA 1
ATOM 544 C C . PRO A 1 70 ? -19.664 4.080 4.893 1.00 96.81 70 PRO A C 1
ATOM 546 O O . PRO A 1 70 ? -19.090 5.145 5.152 1.00 96.81 70 PRO A O 1
ATOM 549 N N . PRO A 1 71 ? -19.044 3.085 4.231 1.00 97.44 71 PRO A N 1
ATOM 550 C CA . PRO A 1 71 ? -17.725 3.236 3.619 1.00 97.44 71 PRO A CA 1
ATOM 551 C C . PRO A 1 71 ? -17.672 4.429 2.659 1.00 97.44 71 PRO A C 1
ATOM 553 O O . PRO A 1 71 ? -18.640 4.704 1.948 1.00 97.44 71 PRO A O 1
ATOM 556 N N . ARG A 1 72 ? -16.534 5.128 2.618 1.00 97.62 72 ARG A N 1
ATOM 557 C CA . ARG A 1 72 ? -16.308 6.265 1.711 1.00 97.62 72 ARG A CA 1
ATOM 558 C C . ARG A 1 72 ? -14.979 6.112 0.994 1.00 97.62 72 ARG A C 1
ATOM 560 O O . ARG A 1 72 ? -13.944 6.004 1.645 1.00 97.62 72 ARG A O 1
ATOM 567 N N . GLU A 1 73 ? -14.999 6.136 -0.329 1.00 97.31 73 GLU A N 1
ATOM 568 C CA . GLU A 1 73 ? -13.776 6.201 -1.125 1.00 97.31 73 GLU A CA 1
ATOM 569 C C . GLU A 1 73 ? -13.078 7.555 -0.910 1.00 97.31 73 GLU A C 1
ATOM 571 O O . GLU A 1 73 ? -13.727 8.601 -0.873 1.00 97.31 73 GLU A O 1
ATOM 576 N N . MET A 1 74 ? -11.761 7.521 -0.710 1.00 94.88 74 MET A N 1
ATOM 577 C CA . MET A 1 74 ? -10.911 8.696 -0.473 1.00 94.88 74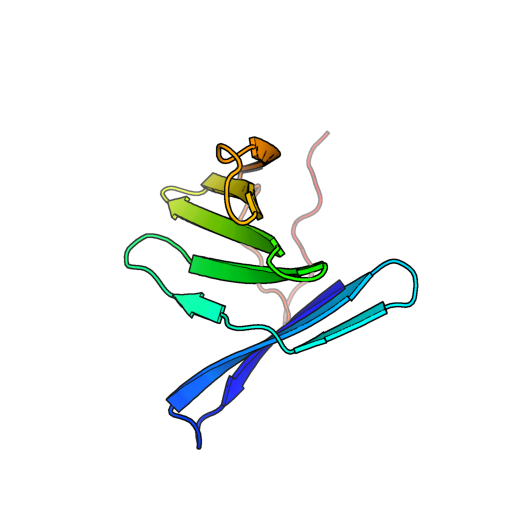 MET A CA 1
ATOM 578 C C . MET A 1 74 ? -9.823 8.848 -1.541 1.00 94.88 74 MET A C 1
ATOM 580 O O . MET A 1 74 ? -9.375 9.962 -1.804 1.00 94.88 74 MET A O 1
ATOM 584 N N . ILE A 1 75 ? -9.358 7.727 -2.100 1.00 94.75 75 ILE A N 1
ATOM 585 C CA . ILE A 1 75 ? -8.269 7.634 -3.077 1.00 94.75 75 ILE A CA 1
ATOM 586 C C . ILE A 1 75 ? -8.652 6.574 -4.110 1.00 94.75 75 ILE A C 1
ATOM 588 O O . ILE A 1 75 ? -9.002 5.459 -3.733 1.00 94.75 75 ILE A O 1
ATOM 592 N N . ASP A 1 76 ? -8.499 6.915 -5.386 1.00 97.44 76 ASP A N 1
ATOM 593 C CA . ASP A 1 76 ? -8.550 6.000 -6.525 1.00 97.44 76 ASP A CA 1
ATOM 594 C C . ASP A 1 76 ? -7.290 6.245 -7.374 1.00 97.44 76 ASP A C 1
ATOM 596 O O . ASP A 1 76 ? -7.182 7.254 -8.077 1.00 97.44 76 ASP A O 1
ATOM 600 N N . MET A 1 77 ? -6.284 5.378 -7.237 1.00 97.88 77 MET A N 1
ATOM 601 C CA . MET A 1 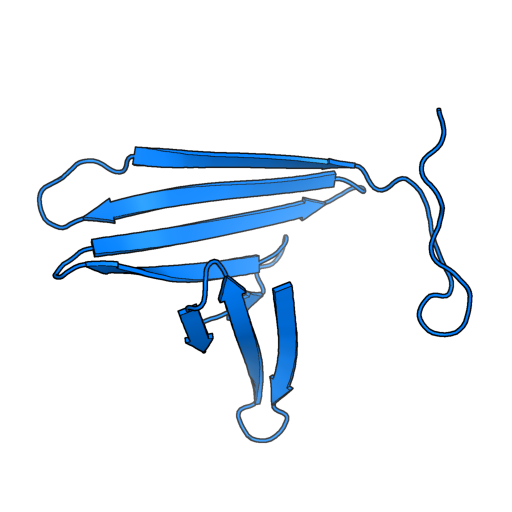77 ? -4.983 5.506 -7.898 1.00 97.88 77 MET A CA 1
ATOM 602 C C . MET A 1 77 ? -4.826 4.440 -8.982 1.00 97.88 77 MET A C 1
ATOM 604 O O . MET A 1 77 ? -4.860 3.248 -8.689 1.00 97.88 77 MET A O 1
ATOM 608 N N . ARG A 1 78 ? -4.577 4.855 -10.229 1.00 97.75 78 ARG A N 1
ATOM 609 C CA . ARG A 1 78 ? -4.245 3.952 -11.343 1.00 97.75 78 ARG A CA 1
ATOM 610 C C . ARG A 1 78 ? -2.871 4.288 -11.905 1.00 97.75 78 ARG A C 1
ATOM 612 O O . ARG A 1 78 ? -2.626 5.428 -12.290 1.00 97.75 78 ARG A O 1
ATOM 619 N N . LEU A 1 79 ? -1.994 3.291 -11.956 1.00 95.44 79 LEU A N 1
ATOM 620 C CA . LEU A 1 79 ? -0.636 3.376 -12.486 1.00 95.44 79 LEU A CA 1
ATOM 621 C C . LEU A 1 79 ? -0.440 2.323 -13.581 1.00 95.44 79 LEU A C 1
ATOM 623 O O . LEU A 1 79 ? -0.841 1.171 -13.423 1.00 95.44 79 LEU A O 1
ATOM 627 N N . THR A 1 80 ? 0.242 2.705 -14.660 1.00 94.94 80 THR A N 1
ATOM 628 C CA . THR A 1 80 ? 0.617 1.803 -15.759 1.00 94.94 80 THR A CA 1
ATOM 629 C C . THR A 1 80 ? 2.131 1.626 -15.774 1.00 94.94 80 THR A C 1
ATOM 631 O O . THR A 1 80 ? 2.883 2.598 -15.690 1.00 94.94 80 THR A O 1
ATOM 634 N N . ARG A 1 81 ? 2.604 0.385 -15.901 1.00 91.56 81 ARG A N 1
ATOM 635 C CA . ARG A 1 81 ? 4.029 0.059 -15.971 1.00 91.56 81 ARG A CA 1
ATOM 636 C C . ARG A 1 81 ? 4.641 0.559 -17.285 1.00 91.56 81 ARG A C 1
ATOM 638 O O . ARG A 1 81 ? 4.455 -0.056 -18.328 1.00 91.56 81 ARG A O 1
ATOM 645 N N . ILE A 1 82 ? 5.452 1.613 -17.202 1.00 90.62 82 ILE A N 1
ATOM 646 C CA . ILE A 1 82 ? 6.163 2.207 -18.352 1.00 90.62 82 ILE A CA 1
ATOM 647 C C . ILE A 1 82 ? 7.296 1.334 -18.926 1.00 90.62 82 ILE A C 1
ATOM 649 O O . ILE A 1 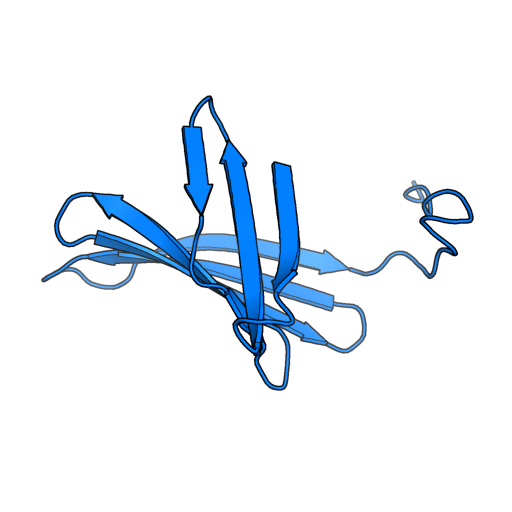82 ? 7.740 1.565 -20.045 1.00 90.62 82 ILE A O 1
ATOM 653 N N . GLY A 1 83 ? 7.773 0.320 -18.194 1.00 86.50 83 GLY A N 1
ATOM 654 C CA . GLY A 1 83 ? 8.791 -0.603 -18.700 1.00 86.50 83 GLY A CA 1
ATOM 655 C C . GLY A 1 83 ? 9.359 -1.568 -17.660 1.00 86.50 83 GLY A C 1
ATOM 656 O O . GLY A 1 83 ? 8.881 -1.670 -16.525 1.00 86.50 83 GLY A O 1
ATOM 657 N N . ALA A 1 84 ? 10.404 -2.294 -18.053 1.00 84.56 84 ALA A N 1
ATOM 658 C CA . ALA A 1 84 ? 11.266 -3.044 -17.145 1.00 84.56 84 ALA A CA 1
ATOM 659 C C . ALA A 1 84 ? 12.569 -2.264 -16.907 1.00 84.56 84 ALA A C 1
ATOM 661 O O . ALA A 1 84 ? 13.134 -1.709 -17.842 1.00 84.56 84 ALA A O 1
ATOM 662 N N . SER A 1 85 ? 13.050 -2.252 -15.664 1.00 83.69 85 SER A N 1
ATOM 663 C CA . SER A 1 85 ? 14.352 -1.699 -15.276 1.00 83.69 85 SER A CA 1
ATOM 664 C C . SER A 1 85 ? 15.144 -2.771 -14.526 1.00 83.69 85 SER A C 1
ATOM 666 O O . SER A 1 85 ? 14.555 -3.660 -13.910 1.00 83.69 85 SER A O 1
ATOM 668 N N . GLY A 1 86 ? 16.475 -2.674 -14.569 1.00 80.75 86 GLY A N 1
ATOM 669 C CA . GLY A 1 86 ? 17.381 -3.446 -13.714 1.00 80.75 86 GLY A CA 1
ATOM 670 C C . GLY A 1 86 ? 17.590 -2.842 -12.318 1.00 80.75 86 GLY A C 1
ATOM 671 O O . GLY A 1 86 ? 18.521 -3.245 -11.625 1.00 80.75 86 GLY A O 1
ATOM 672 N N . TRP A 1 87 ? 16.789 -1.852 -11.910 1.00 78.38 87 TRP A N 1
ATOM 673 C CA . TRP A 1 87 ? 16.852 -1.210 -10.593 1.00 78.38 87 TRP A CA 1
ATOM 674 C C . TRP A 1 87 ? 16.685 -2.246 -9.465 1.00 78.38 87 TRP A C 1
ATOM 676 O O . TRP A 1 87 ? 15.766 -3.064 -9.534 1.00 78.38 87 TRP A O 1
ATOM 686 N N . PRO A 1 88 ? 17.553 -2.251 -8.428 1.00 79.75 88 PRO A N 1
ATOM 687 C CA . PRO A 1 88 ? 18.518 -1.205 -8.061 1.00 79.75 88 PRO A CA 1
ATOM 688 C C . PRO A 1 88 ? 19.912 -1.260 -8.716 1.00 79.75 88 PRO A C 1
ATOM 690 O O . PRO A 1 88 ? 20.729 -0.388 -8.440 1.00 79.75 88 PRO A O 1
ATOM 693 N N . ALA A 1 89 ? 20.219 -2.245 -9.567 1.00 83.69 89 ALA A N 1
ATOM 694 C CA . ALA A 1 89 ? 21.548 -2.387 -10.184 1.00 83.69 89 ALA A CA 1
ATOM 695 C C . ALA A 1 89 ? 21.753 -1.528 -11.452 1.00 83.69 89 ALA A C 1
ATOM 697 O O . ALA A 1 89 ? 22.884 -1.207 -11.811 1.00 83.69 89 ALA A O 1
ATOM 698 N N . VAL A 1 90 ? 20.664 -1.152 -12.127 1.00 79.94 90 VAL A N 1
ATOM 699 C CA . VAL A 1 90 ? 20.623 -0.243 -13.289 1.00 79.94 90 VAL A CA 1
ATOM 700 C C . VAL A 1 90 ? 19.593 0.850 -12.996 1.00 79.94 90 VAL A C 1
ATOM 702 O O . VAL A 1 90 ? 18.651 0.594 -12.254 1.00 79.94 90 VAL A O 1
ATOM 705 N N . GLY A 1 91 ? 19.747 2.057 -13.546 1.00 76.62 91 GLY A N 1
ATOM 706 C CA . GLY A 1 91 ? 18.832 3.178 -13.286 1.00 76.62 91 GLY A CA 1
ATOM 707 C C . GLY A 1 91 ? 17.341 2.882 -13.561 1.00 76.62 91 GLY A C 1
ATOM 708 O O . GLY A 1 91 ? 17.013 1.933 -14.287 1.00 76.62 91 GLY A O 1
ATOM 709 N N . PRO A 1 92 ? 16.420 3.676 -12.979 1.00 79.25 92 PRO A N 1
ATOM 710 C CA . PRO A 1 92 ? 14.990 3.585 -13.281 1.00 79.25 92 PRO A CA 1
ATOM 711 C C . PRO A 1 92 ? 14.713 3.813 -14.779 1.00 79.25 92 PRO A C 1
ATOM 713 O O . PRO A 1 92 ? 15.542 4.371 -15.493 1.00 79.25 92 PRO A O 1
ATOM 716 N N . VAL A 1 93 ? 13.538 3.389 -15.256 1.00 82.62 93 VAL A N 1
ATOM 717 C CA . VAL A 1 93 ? 13.035 3.847 -16.563 1.00 82.62 93 VAL A CA 1
ATOM 718 C C . VAL A 1 93 ? 12.492 5.261 -16.376 1.00 82.62 93 VAL A C 1
ATOM 720 O O . VAL A 1 93 ? 11.613 5.459 -15.536 1.00 82.62 93 VAL A O 1
ATOM 723 N N . ASP A 1 94 ? 12.998 6.221 -17.144 1.00 81.06 94 ASP A N 1
ATOM 724 C CA . ASP A 1 94 ? 12.452 7.579 -17.171 1.00 81.06 94 ASP A CA 1
ATOM 725 C C . ASP A 1 94 ? 11.068 7.605 -17.854 1.00 81.06 94 ASP A C 1
ATOM 727 O O . ASP A 1 94 ? 10.839 6.850 -18.805 1.00 81.06 94 ASP A O 1
ATOM 731 N N . PRO A 1 95 ? 10.132 8.470 -17.421 1.00 76.19 95 PRO A N 1
ATOM 732 C CA . PRO A 1 95 ? 8.872 8.672 -18.131 1.00 76.19 95 PRO A CA 1
ATOM 733 C C . PRO A 1 95 ? 9.107 9.177 -19.561 1.00 76.19 95 PRO A C 1
ATOM 735 O O . PRO A 1 95 ? 9.855 10.132 -19.775 1.00 76.19 95 PRO A O 1
ATOM 738 N N . THR A 1 96 ? 8.427 8.581 -20.540 1.00 73.56 96 THR A N 1
ATOM 739 C CA . THR A 1 96 ? 8.335 9.152 -21.891 1.00 73.56 96 THR A CA 1
ATOM 740 C C . THR A 1 96 ? 7.417 10.385 -21.903 1.00 73.56 96 THR A C 1
ATOM 742 O O . THR A 1 96 ? 6.419 10.364 -21.177 1.00 73.56 96 THR A O 1
ATOM 745 N N . PRO A 1 97 ? 7.719 11.421 -22.714 1.00 62.44 97 PRO A N 1
ATOM 746 C CA . PRO A 1 97 ? 6.843 12.583 -22.920 1.00 62.44 97 PRO A CA 1
ATOM 747 C C . PRO A 1 97 ? 5.480 12.248 -23.543 1.00 62.44 97 PRO A C 1
ATOM 749 O O . PRO A 1 97 ? 5.418 11.266 -24.318 1.00 62.44 97 PRO A O 1
#

Solvent-accessible surface area (backbone atoms only — not comparable to full-atom values): 5805 Å² total; per-residue (Å²): 96,72,47,80,45,79,37,84,88,78,74,43,56,45,32,42,39,40,57,99,91,47,70,52,78,36,63,48,46,79,52,101,49,36,34,38,37,47,46,85,65,57,89,69,24,30,35,42,36,46,34,42,51,53,99,57,36,37,43,33,41,31,32,39,40,40,75,99,49,79,76,38,82,76,43,81,47,79,48,72,64,90,73,84,56,59,57,93,84,37,69,74,74,77,85,80,134